Protein AF-A0A9Q4HQW5-F1 (afdb_monomer_lite)

Organism: NCBI:txid260554

pLDDT: mean 88.6, std 15.35, range [37.31, 98.5]

Secondary structure (DSSP, 8-state):
-PPPHHHHHHHHHHHTTPPPPSSSEEEEE-TTSSS-EEEEEETTEEEEEEETTTTEEEEE--SSHHHHHHHHHHHHHHHHTHHHHHHHHHTS----S------

Structure (mmCIF, N/CA/C/O backbone):
data_AF-A0A9Q4HQW5-F1
#
_entry.id   AF-A0A9Q4HQW5-F1
#
loop_
_atom_site.group_PDB
_atom_site.id
_atom_site.type_symbol
_atom_site.label_atom_id
_atom_site.label_alt_id
_atom_site.label_comp_id
_atom_site.label_asym_id
_atom_site.label_entity_id
_atom_site.label_seq_id
_atom_site.pdbx_PDB_ins_code
_atom_site.Cartn_x
_atom_site.Cartn_y
_atom_site.Cartn_z
_atom_site.occupancy
_atom_site.B_iso_or_equiv
_atom_site.auth_seq_id
_atom_site.auth_comp_id
_atom_site.auth_asym_id
_atom_site.auth_atom_id
_atom_site.pdbx_PDB_model_num
ATOM 1 N N . MET A 1 1 ? 12.775 -7.415 7.747 1.00 61.97 1 MET A N 1
ATOM 2 C CA . MET A 1 1 ? 13.579 -6.610 6.801 1.00 61.97 1 MET A CA 1
ATOM 3 C C . MET A 1 1 ? 13.457 -5.148 7.225 1.00 61.97 1 MET A C 1
ATOM 5 O O . MET A 1 1 ? 12.819 -4.873 8.224 1.00 61.97 1 MET A O 1
ATOM 9 N N . ALA A 1 2 ? 14.176 -4.209 6.610 1.00 84.75 2 ALA A N 1
ATOM 10 C CA . ALA A 1 2 ? 13.948 -2.791 6.898 1.00 84.75 2 ALA A CA 1
ATOM 11 C C . ALA A 1 2 ? 12.982 -2.247 5.845 1.00 84.75 2 ALA A C 1
ATOM 13 O O . ALA A 1 2 ? 13.259 -2.390 4.649 1.00 84.75 2 ALA A O 1
ATOM 14 N N . ILE A 1 3 ? 11.889 -1.609 6.270 1.00 92.06 3 ILE A N 1
ATOM 15 C CA . ILE A 1 3 ? 10.909 -1.039 5.343 1.00 92.06 3 ILE A CA 1
ATOM 16 C C . ILE A 1 3 ? 11.585 0.010 4.453 1.00 92.06 3 ILE A C 1
ATOM 18 O O . ILE A 1 3 ? 12.210 0.971 4.912 1.00 92.06 3 ILE A O 1
ATOM 22 N N . MET A 1 4 ? 11.434 -0.149 3.139 1.00 95.19 4 MET A N 1
ATOM 23 C CA . MET A 1 4 ? 11.930 0.817 2.168 1.00 95.19 4 MET A CA 1
ATOM 24 C C . MET A 1 4 ? 11.260 2.186 2.360 1.00 95.19 4 MET A C 1
ATOM 26 O O . MET A 1 4 ? 10.049 2.326 2.211 1.00 95.19 4 MET A O 1
ATOM 30 N N . LYS A 1 5 ? 12.064 3.238 2.565 1.00 95.06 5 LYS A N 1
ATOM 31 C CA . LYS A 1 5 ? 11.593 4.616 2.821 1.00 95.06 5 LYS A CA 1
ATOM 32 C C . LYS A 1 5 ? 10.537 5.129 1.834 1.00 95.06 5 LYS A C 1
ATOM 34 O O . LYS A 1 5 ? 9.631 5.856 2.219 1.00 95.06 5 LYS A O 1
ATOM 39 N N . GLN A 1 6 ? 10.655 4.787 0.547 1.00 95.69 6 GLN A N 1
ATOM 40 C CA . GLN A 1 6 ? 9.678 5.221 -0.461 1.00 95.69 6 GLN A CA 1
ATOM 41 C C . GLN A 1 6 ? 8.313 4.539 -0.294 1.00 95.69 6 GLN A C 1
ATOM 43 O O . GLN A 1 6 ? 7.307 5.148 -0.643 1.00 95.69 6 GLN A O 1
ATOM 48 N N . ILE A 1 7 ? 8.286 3.302 0.209 1.00 97.31 7 ILE A N 1
ATOM 49 C CA . ILE A 1 7 ? 7.057 2.563 0.510 1.00 97.31 7 ILE A CA 1
ATOM 50 C C . ILE A 1 7 ? 6.413 3.134 1.764 1.00 97.31 7 ILE A C 1
ATOM 52 O O . ILE A 1 7 ? 5.253 3.532 1.698 1.00 97.31 7 ILE A O 1
ATOM 56 N N . ASP A 1 8 ? 7.188 3.271 2.843 1.00 96.81 8 ASP A N 1
ATOM 57 C CA . ASP A 1 8 ? 6.724 3.886 4.089 1.00 96.81 8 ASP A CA 1
ATOM 58 C C . ASP A 1 8 ? 6.106 5.269 3.836 1.00 96.81 8 ASP A C 1
ATOM 60 O O . ASP A 1 8 ? 4.954 5.518 4.178 1.00 96.81 8 ASP A O 1
ATOM 64 N N . GLU A 1 9 ? 6.810 6.153 3.123 1.00 96.31 9 GLU A N 1
ATOM 65 C CA . GLU A 1 9 ? 6.297 7.486 2.797 1.00 96.31 9 GLU A CA 1
ATOM 66 C C . GLU A 1 9 ? 5.013 7.429 1.953 1.00 96.31 9 GLU A C 1
ATOM 68 O O . GLU A 1 9 ? 4.109 8.246 2.137 1.00 96.31 9 GLU A O 1
ATOM 73 N N . SER A 1 10 ? 4.913 6.479 1.018 1.00 96.62 10 SER A N 1
ATOM 74 C CA . SER A 1 10 ? 3.736 6.330 0.159 1.00 96.62 10 SER A CA 1
ATOM 75 C C . SER A 1 10 ? 2.518 5.862 0.960 1.00 96.62 10 SER A C 1
ATOM 77 O O . SER A 1 10 ? 1.455 6.484 0.895 1.00 96.62 10 SER A O 1
ATOM 79 N N . LEU A 1 11 ? 2.667 4.810 1.767 1.00 97.19 11 LEU A N 1
ATOM 80 C CA . LEU A 1 11 ? 1.588 4.236 2.576 1.00 97.19 11 LEU A CA 1
ATOM 81 C C . LEU A 1 11 ? 1.188 5.156 3.733 1.00 97.19 11 LEU A C 1
ATOM 83 O O . LEU A 1 11 ? 0.001 5.426 3.911 1.00 97.19 11 LEU A O 1
ATOM 87 N N . THR A 1 12 ? 2.158 5.758 4.424 1.00 96.69 12 THR A N 1
ATOM 88 C CA . THR A 1 12 ? 1.912 6.750 5.480 1.00 96.69 12 THR A CA 1
ATOM 89 C C . THR A 1 12 ? 1.095 7.934 4.958 1.00 96.69 12 THR A C 1
ATOM 91 O O . THR A 1 12 ? 0.155 8.392 5.609 1.00 96.69 12 THR A O 1
ATOM 94 N N . ARG A 1 13 ? 1.382 8.432 3.748 1.00 95.88 13 ARG A N 1
ATOM 95 C CA . ARG A 1 13 ? 0.579 9.509 3.146 1.00 95.88 13 ARG A CA 1
ATOM 96 C C . ARG A 1 13 ? -0.846 9.076 2.832 1.00 95.88 13 ARG A C 1
ATOM 98 O O . ARG A 1 13 ? -1.752 9.885 3.032 1.00 95.88 13 ARG A O 1
ATOM 105 N N . LEU A 1 14 ? -1.041 7.842 2.366 1.00 95.25 14 LEU A N 1
ATOM 106 C CA . LEU A 1 14 ? -2.370 7.301 2.091 1.00 95.25 14 LEU A CA 1
ATOM 107 C C . LEU A 1 14 ? -3.228 7.287 3.354 1.00 95.25 14 LEU A C 1
ATOM 109 O O . LEU A 1 14 ? -4.320 7.856 3.351 1.00 95.25 14 LEU A O 1
ATOM 113 N N . VAL A 1 15 ? -2.719 6.698 4.440 1.00 94.81 15 VAL A N 1
ATOM 114 C CA . VAL A 1 15 ? -3.471 6.601 5.701 1.00 94.81 15 VAL A CA 1
ATOM 115 C C . VAL A 1 15 ? -3.692 7.972 6.347 1.00 94.81 15 VAL A C 1
ATOM 117 O O . VAL A 1 15 ? -4.721 8.210 6.972 1.00 94.81 15 VAL A O 1
ATOM 120 N N . GLN A 1 16 ? -2.793 8.931 6.101 1.00 94.38 16 GLN A N 1
ATOM 121 C CA . GLN A 1 16 ? -2.964 10.340 6.477 1.00 94.38 16 GLN A CA 1
ATOM 122 C C . GLN A 1 16 ? -3.875 11.136 5.523 1.00 94.38 16 GLN A C 1
ATOM 124 O O . GLN A 1 16 ? -3.997 12.352 5.679 1.00 94.38 16 GLN A O 1
ATOM 129 N N . LYS A 1 17 ? -4.487 10.497 4.515 1.00 91.62 17 LYS A N 1
ATOM 130 C CA . LYS A 1 17 ? -5.358 11.129 3.504 1.00 91.62 17 LYS A CA 1
ATOM 131 C C . LYS A 1 17 ? -4.676 12.285 2.751 1.00 91.62 17 LYS A C 1
ATOM 133 O O . LYS A 1 17 ? -5.319 13.239 2.314 1.00 91.62 17 LYS A O 1
ATOM 138 N N . LYS A 1 18 ? -3.353 12.209 2.576 1.00 92.44 18 LYS A N 1
ATOM 139 C CA . LYS A 1 18 ? -2.547 13.187 1.830 1.00 92.44 18 LYS A CA 1
ATOM 140 C C . LYS A 1 18 ? -2.435 12.780 0.362 1.00 92.44 18 LYS A C 1
ATOM 142 O O . LYS A 1 18 ? -2.382 11.601 0.029 1.00 92.44 18 LYS A O 1
ATOM 147 N N . LYS A 1 19 ? -2.317 13.768 -0.536 1.00 88.00 19 LYS A N 1
ATOM 148 C CA . LYS A 1 19 ? -2.118 13.513 -1.976 1.00 88.00 19 LYS A CA 1
ATOM 149 C C . LYS A 1 19 ? -0.871 12.639 -2.219 1.00 88.00 19 LYS A C 1
ATOM 151 O O . LYS A 1 19 ? 0.163 12.920 -1.598 1.00 88.00 19 LYS A O 1
ATOM 156 N N . PRO A 1 20 ? -0.910 11.652 -3.132 1.00 86.75 20 PRO A N 1
ATOM 157 C CA . PRO A 1 20 ? 0.274 10.889 -3.516 1.00 86.75 20 PRO A CA 1
ATOM 158 C C . PRO A 1 20 ? 1.385 11.795 -4.052 1.00 86.75 20 PRO A C 1
ATOM 160 O O . PRO A 1 20 ? 1.125 12.841 -4.653 1.00 86.75 20 PRO A O 1
ATOM 163 N N . LEU A 1 21 ? 2.638 11.398 -3.847 1.00 84.25 21 LEU A N 1
ATOM 164 C CA . LEU A 1 21 ? 3.774 12.103 -4.436 1.00 84.25 21 LEU A CA 1
ATOM 165 C C . LEU A 1 21 ? 3.954 11.688 -5.898 1.00 84.25 21 LEU A C 1
ATOM 167 O O . LEU A 1 21 ? 3.690 10.544 -6.268 1.00 84.25 21 LEU A O 1
ATOM 171 N N . LYS A 1 22 ? 4.485 12.595 -6.726 1.00 80.69 22 LYS A N 1
ATOM 172 C CA . LYS A 1 22 ? 4.973 12.268 -8.077 1.00 80.69 22 LYS A CA 1
ATOM 173 C C . LYS A 1 22 ? 6.315 11.518 -7.991 1.00 80.69 22 LYS A C 1
ATOM 175 O O . LYS A 1 22 ? 7.342 12.008 -8.444 1.00 80.69 22 LYS A O 1
ATOM 180 N N . LYS A 1 23 ? 6.313 10.356 -7.333 1.00 86.12 23 LYS A N 1
ATOM 181 C CA . LYS A 1 23 ? 7.450 9.436 -7.176 1.00 86.12 23 LYS A CA 1
ATOM 182 C C . LYS A 1 23 ? 7.147 8.116 -7.894 1.00 86.12 23 LYS A C 1
ATOM 184 O O . LYS A 1 23 ? 6.037 7.909 -8.378 1.00 86.12 23 LYS A O 1
ATOM 189 N N . LYS A 1 24 ? 8.145 7.227 -7.961 1.00 92.44 24 LYS A N 1
ATOM 190 C CA . LYS A 1 24 ? 8.015 5.897 -8.581 1.00 92.44 24 LYS A CA 1
ATOM 191 C C . LYS A 1 24 ? 6.962 5.042 -7.876 1.00 92.44 24 LYS A C 1
ATOM 193 O O . LYS A 1 24 ? 6.184 4.382 -8.543 1.00 92.44 24 LYS A O 1
ATOM 198 N N . TRP A 1 25 ? 6.926 5.085 -6.547 1.00 96.25 25 TRP A N 1
ATOM 199 C CA . TRP A 1 25 ? 5.970 4.332 -5.740 1.00 96.25 25 TRP A CA 1
ATOM 200 C C . TRP A 1 25 ? 4.767 5.191 -5.387 1.00 96.25 25 TRP A C 1
ATOM 202 O O . TRP A 1 25 ? 4.924 6.282 -4.833 1.00 96.25 25 TRP A O 1
ATOM 212 N N . ARG A 1 26 ? 3.568 4.704 -5.700 1.00 95.69 26 ARG A N 1
ATOM 213 C CA . ARG A 1 26 ? 2.316 5.428 -5.462 1.00 95.69 26 ARG A CA 1
ATOM 214 C C . ARG A 1 26 ? 1.266 4.484 -4.918 1.00 95.69 26 ARG A C 1
ATOM 216 O O . ARG A 1 26 ? 1.028 3.438 -5.509 1.00 95.69 26 ARG A O 1
ATOM 223 N N . SER A 1 27 ? 0.625 4.890 -3.836 1.00 95.94 27 SER A N 1
ATOM 224 C CA . SER A 1 27 ? -0.515 4.194 -3.265 1.00 95.94 27 SER A CA 1
ATOM 225 C C . SER A 1 27 ? -1.794 5.009 -3.454 1.00 95.94 27 SER A C 1
ATOM 227 O O . SER A 1 27 ? -1.786 6.245 -3.427 1.00 95.94 27 SER A O 1
ATOM 229 N N . CYS A 1 28 ? -2.905 4.320 -3.674 1.00 94.69 28 CYS A N 1
ATOM 230 C CA . CYS A 1 28 ? -4.239 4.908 -3.682 1.00 94.69 28 CYS A CA 1
ATOM 231 C C . CYS A 1 28 ? -5.276 3.872 -3.240 1.00 94.69 28 CYS A C 1
ATOM 233 O O . CYS A 1 28 ? -4.960 2.697 -3.070 1.00 94.69 28 CYS A O 1
ATOM 235 N N . LEU A 1 29 ? -6.513 4.321 -3.032 1.00 94.19 29 LEU A N 1
ATOM 236 C CA . LEU A 1 29 ? -7.632 3.421 -2.777 1.00 94.19 29 LEU A CA 1
ATOM 237 C C . LEU A 1 29 ? -8.306 3.027 -4.086 1.00 94.19 29 LEU A C 1
ATOM 239 O O . LEU A 1 29 ? -8.513 3.871 -4.961 1.00 94.19 29 LEU A O 1
ATOM 243 N N . ASN A 1 30 ? -8.703 1.763 -4.183 1.00 91.81 30 ASN A N 1
ATOM 244 C CA . ASN A 1 30 ? -9.587 1.289 -5.232 1.00 91.81 30 ASN A CA 1
ATOM 245 C C . ASN A 1 30 ? -11.029 1.721 -4.920 1.00 91.81 30 ASN A C 1
ATOM 247 O O . ASN A 1 30 ? -11.706 1.107 -4.099 1.00 91.81 30 ASN A O 1
ATOM 251 N N . GLY A 1 31 ? -11.505 2.773 -5.591 1.00 84.12 31 GLY A N 1
ATOM 252 C CA . GLY A 1 31 ? -12.886 3.251 -5.458 1.00 84.12 31 GLY A CA 1
ATOM 253 C C . GLY A 1 31 ? -13.941 2.325 -6.078 1.00 84.12 31 GLY A C 1
ATOM 254 O O . GLY A 1 31 ? -15.129 2.563 -5.895 1.00 84.12 31 GLY A O 1
ATOM 255 N N . GLY A 1 32 ? -13.527 1.284 -6.808 1.00 84.06 32 GLY A N 1
ATOM 256 C CA . GLY A 1 32 ? -14.425 0.302 -7.418 1.00 84.06 32 GLY A CA 1
ATOM 257 C C . GLY A 1 32 ? -14.830 -0.848 -6.492 1.00 84.06 32 GLY A C 1
ATOM 258 O O . GLY A 1 32 ? -15.588 -1.716 -6.918 1.00 84.06 32 GLY A O 1
ATOM 259 N N . ARG A 1 33 ? -14.327 -0.894 -5.250 1.00 80.94 33 ARG A N 1
ATOM 260 C CA . ARG A 1 33 ? -14.636 -1.959 -4.283 1.00 80.94 33 ARG A CA 1
ATOM 261 C C . ARG A 1 33 ? -15.441 -1.439 -3.089 1.00 80.94 33 ARG A C 1
ATOM 263 O O . ARG A 1 33 ? -15.260 -0.295 -2.676 1.00 80.94 33 ARG A O 1
ATOM 270 N N . PRO A 1 34 ? -16.312 -2.284 -2.501 1.00 81.75 34 PRO A N 1
ATOM 271 C CA . PRO A 1 34 ? -17.082 -1.920 -1.315 1.00 81.75 34 PRO A CA 1
ATOM 272 C C . PRO A 1 34 ? -16.216 -1.820 -0.051 1.00 81.75 34 PRO A C 1
ATOM 27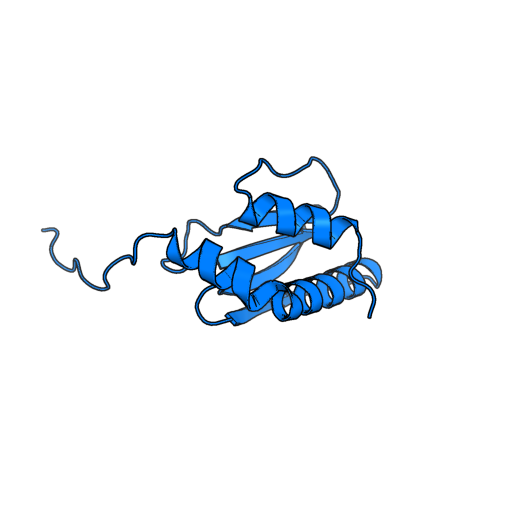4 O O . PRO A 1 34 ? -16.573 -1.112 0.888 1.00 81.75 34 PRO A O 1
ATOM 277 N N . THR A 1 35 ? -15.091 -2.537 -0.012 1.00 86.06 35 THR A N 1
ATOM 278 C CA . THR A 1 35 ? -14.112 -2.498 1.077 1.00 86.06 35 THR A CA 1
ATOM 279 C C . THR A 1 35 ? -12.964 -1.546 0.735 1.00 86.06 35 THR A C 1
ATOM 281 O O . THR A 1 35 ? -12.585 -1.432 -0.438 1.00 86.06 35 THR A O 1
ATOM 284 N N . PRO A 1 36 ? -12.382 -0.858 1.739 1.00 91.62 36 PRO A N 1
ATOM 285 C CA . PRO A 1 36 ? -11.224 -0.002 1.526 1.00 91.62 36 PRO A CA 1
ATOM 286 C C . PRO A 1 36 ? -10.044 -0.857 1.057 1.00 91.62 36 PRO A C 1
ATOM 288 O O . PRO A 1 36 ? -9.384 -1.530 1.842 1.00 91.62 36 PRO A O 1
ATOM 291 N N . THR A 1 37 ? -9.792 -0.835 -0.245 1.00 95.31 37 THR A N 1
ATOM 292 C CA . THR A 1 37 ? -8.757 -1.653 -0.875 1.00 95.31 37 THR A CA 1
ATOM 293 C C . THR A 1 37 ? -7.596 -0.764 -1.295 1.00 95.31 37 THR A C 1
ATOM 295 O O . THR A 1 37 ? -7.791 0.222 -2.005 1.00 95.31 37 THR A O 1
ATOM 298 N N . LEU A 1 38 ? -6.388 -1.104 -0.857 1.00 97.12 38 LEU A N 1
ATOM 299 C CA . 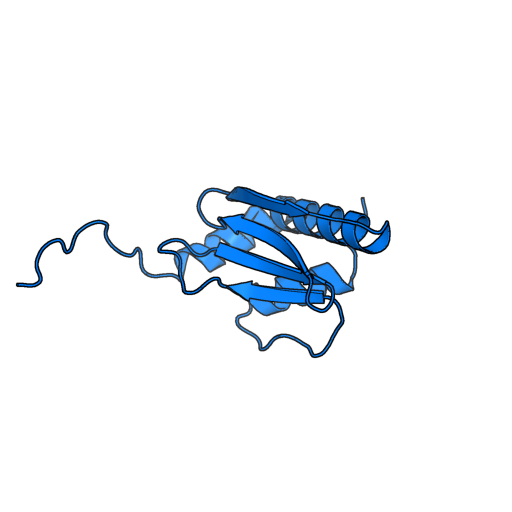LEU A 1 38 ? -5.142 -0.457 -1.252 1.00 97.12 38 LEU A CA 1
ATOM 300 C C . LEU A 1 38 ? -4.705 -0.955 -2.632 1.00 97.12 38 LEU A C 1
ATOM 302 O O . LEU A 1 38 ? -4.635 -2.158 -2.864 1.00 97.12 38 LEU A O 1
ATOM 306 N N . LEU A 1 39 ? -4.321 -0.024 -3.500 1.00 97.44 39 LEU A N 1
ATOM 307 C CA . LEU A 1 39 ? -3.541 -0.278 -4.707 1.00 97.44 39 LEU A CA 1
ATOM 308 C C . LEU A 1 39 ? -2.159 0.343 -4.536 1.00 97.44 39 LEU A C 1
ATOM 310 O O . LEU A 1 39 ? -2.053 1.534 -4.238 1.00 97.44 39 LEU A O 1
ATOM 314 N N . LEU A 1 40 ? -1.106 -0.437 -4.761 1.00 97.94 40 LEU A N 1
ATOM 315 C CA . LEU A 1 40 ? 0.274 0.032 -4.782 1.00 97.94 40 LEU A CA 1
ATOM 316 C C . LEU A 1 40 ? 0.864 -0.149 -6.176 1.00 97.94 40 LEU A C 1
ATOM 318 O O . LEU A 1 40 ? 0.923 -1.259 -6.706 1.00 97.94 40 LEU A O 1
ATOM 322 N N . PHE A 1 41 ? 1.367 0.944 -6.734 1.00 96.88 41 PHE A N 1
ATOM 323 C CA . PHE A 1 41 ? 1.997 0.982 -8.042 1.00 96.88 41 PHE A CA 1
ATOM 324 C C . PHE A 1 41 ? 3.488 1.268 -7.935 1.00 96.88 41 PHE A C 1
ATOM 326 O O . PHE A 1 41 ? 3.903 2.149 -7.175 1.00 96.88 41 PHE A O 1
ATOM 333 N N . HIS A 1 42 ? 4.267 0.605 -8.787 1.00 96.88 42 HIS A N 1
ATOM 334 C CA . HIS A 1 42 ? 5.616 1.020 -9.146 1.00 96.88 42 HIS A CA 1
ATOM 335 C C . HIS A 1 42 ? 5.607 1.514 -10.592 1.00 96.88 42 HIS A C 1
ATOM 337 O O . HIS A 1 42 ? 5.287 0.776 -11.523 1.00 96.88 42 HIS A O 1
ATOM 343 N N . TYR A 1 43 ? 5.905 2.797 -10.783 1.00 92.69 43 TYR A N 1
ATOM 344 C CA . TYR A 1 43 ? 5.580 3.531 -12.002 1.00 92.69 43 TYR A CA 1
ATOM 345 C C . TYR A 1 43 ? 4.099 3.345 -12.353 1.00 92.69 43 TYR A C 1
ATOM 347 O O . TYR A 1 43 ? 3.239 3.862 -11.637 1.00 92.69 43 TYR A O 1
ATOM 355 N N . ASN A 1 44 ? 3.804 2.607 -13.423 1.00 92.44 44 ASN A N 1
ATOM 356 C CA . ASN A 1 44 ? 2.450 2.319 -13.892 1.00 92.44 44 ASN A CA 1
ATOM 357 C C . ASN A 1 44 ? 2.052 0.847 -13.686 1.00 92.44 44 ASN A C 1
ATOM 359 O O . ASN A 1 44 ? 0.946 0.469 -14.056 1.00 92.44 44 ASN A O 1
ATOM 363 N N . HIS A 1 45 ? 2.923 0.023 -13.098 1.00 95.56 45 HIS A N 1
ATOM 364 C CA . HIS A 1 45 ? 2.637 -1.384 -12.834 1.00 95.56 45 HIS A CA 1
ATOM 365 C C . HIS A 1 45 ? 1.971 -1.533 -11.473 1.00 95.56 45 HIS A C 1
ATOM 367 O O . HIS A 1 45 ? 2.492 -1.027 -10.476 1.00 95.56 45 HIS A O 1
ATOM 373 N N . LEU A 1 46 ? 0.829 -2.218 -11.433 1.00 97.31 46 LEU A N 1
ATOM 374 C CA . LEU A 1 46 ? 0.206 -2.626 -10.180 1.00 97.31 46 LEU A CA 1
ATOM 375 C C . LEU A 1 46 ? 1.063 -3.729 -9.556 1.00 97.31 46 LEU A C 1
ATOM 377 O O . LEU A 1 46 ? 1.268 -4.775 -10.167 1.00 97.31 46 LEU A O 1
ATOM 381 N N . ILE A 1 47 ? 1.567 -3.471 -8.354 1.00 98.25 47 ILE A N 1
ATOM 382 C CA . ILE A 1 47 ? 2.437 -4.388 -7.612 1.00 98.25 47 ILE A CA 1
ATOM 383 C C . ILE A 1 47 ? 1.647 -5.144 -6.551 1.00 98.25 47 ILE A C 1
ATOM 385 O O . ILE A 1 47 ? 1.871 -6.335 -6.358 1.00 98.25 47 ILE A O 1
ATOM 389 N N . LEU A 1 48 ? 0.719 -4.462 -5.878 1.00 98.50 48 LEU A N 1
ATOM 390 C CA . LEU A 1 48 ? -0.084 -5.029 -4.799 1.00 98.50 48 LEU A CA 1
ATOM 391 C C . LEU A 1 48 ? -1.498 -4.444 -4.833 1.00 98.50 48 LEU A C 1
ATOM 393 O O . LEU A 1 48 ? -1.663 -3.224 -4.863 1.00 98.50 48 LEU A O 1
ATOM 397 N N . GLU A 1 49 ? -2.499 -5.317 -4.789 1.00 97.88 49 GLU A N 1
ATOM 398 C CA . GLU A 1 49 ? -3.861 -4.993 -4.366 1.00 97.88 49 GLU A CA 1
ATOM 399 C C . GLU A 1 49 ? -4.123 -5.708 -3.037 1.00 97.88 49 GLU A C 1
ATOM 401 O O . GLU A 1 49 ? -3.949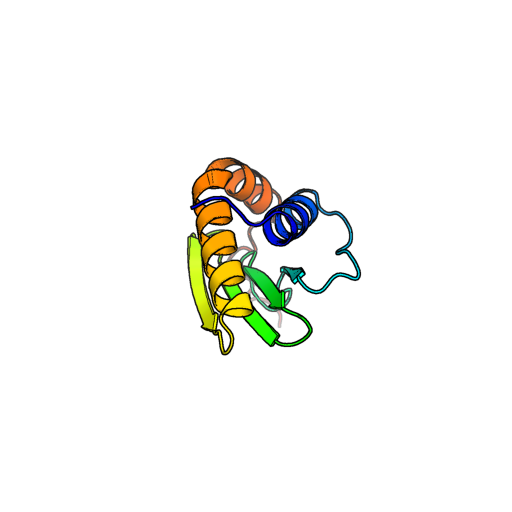 -6.925 -2.939 1.00 97.88 49 GLU A O 1
ATOM 406 N N . PHE A 1 50 ? -4.525 -4.959 -2.014 1.00 97.81 50 PHE A N 1
ATOM 407 C CA . PHE A 1 50 ? -4.680 -5.469 -0.652 1.00 97.81 50 PHE A CA 1
ATOM 408 C C . PHE A 1 50 ? -5.985 -4.975 -0.032 1.00 97.81 50 PHE A C 1
ATOM 410 O O . PHE A 1 50 ? -6.236 -3.768 0.004 1.00 97.81 50 PHE A O 1
ATOM 417 N N . ASP A 1 51 ? -6.810 -5.889 0.474 1.00 95.19 51 ASP A N 1
ATOM 418 C CA . ASP A 1 51 ? -7.999 -5.521 1.239 1.00 95.19 51 ASP A CA 1
ATOM 419 C C . ASP A 1 51 ? -7.569 -5.074 2.641 1.00 95.19 51 ASP A C 1
ATOM 421 O O . ASP A 1 51 ? -7.102 -5.882 3.441 1.00 95.19 51 ASP A O 1
ATOM 425 N N . LEU A 1 52 ? -7.706 -3.780 2.952 1.00 94.81 52 LEU A N 1
ATOM 426 C CA . LEU A 1 52 ? -7.253 -3.238 4.237 1.00 94.81 52 LEU A CA 1
ATOM 427 C C . LEU A 1 52 ? -8.150 -3.664 5.402 1.00 94.81 52 LEU A C 1
ATOM 429 O O . LEU A 1 52 ? -7.716 -3.599 6.551 1.00 94.81 52 LEU A O 1
ATOM 433 N N . LYS A 1 53 ? -9.398 -4.057 5.125 1.00 92.12 53 LYS A N 1
ATOM 434 C CA . LYS A 1 53 ? -10.356 -4.476 6.146 1.00 92.12 53 LYS A CA 1
ATOM 435 C C . LYS A 1 53 ? -10.123 -5.932 6.527 1.00 92.12 53 LYS A C 1
ATOM 437 O O . LYS A 1 53 ? -9.942 -6.227 7.704 1.00 92.12 53 LYS A O 1
ATOM 442 N N . ASP A 1 54 ? -10.109 -6.810 5.530 1.00 92.75 54 ASP A N 1
ATOM 443 C CA . ASP A 1 54 ? -9.969 -8.254 5.741 1.00 92.75 54 ASP A CA 1
ATOM 444 C C . ASP A 1 54 ? -8.496 -8.684 5.842 1.00 92.75 54 ASP A C 1
ATOM 446 O O . ASP A 1 54 ? -8.198 -9.810 6.232 1.00 92.75 54 ASP A O 1
ATOM 450 N N . LYS A 1 55 ? -7.569 -7.763 5.549 1.00 94.00 55 LYS A N 1
ATOM 451 C CA . LYS A 1 55 ? -6.111 -7.935 5.628 1.00 94.00 55 LYS A CA 1
ATOM 452 C C . LYS A 1 55 ? -5.594 -9.064 4.744 1.00 94.00 55 LYS A C 1
ATOM 454 O O . LYS A 1 55 ? -4.707 -9.822 5.129 1.00 94.00 55 LYS A O 1
ATOM 459 N N . ILE A 1 56 ? -6.150 -9.155 3.540 1.00 95.56 56 ILE A N 1
ATOM 460 C CA . ILE A 1 56 ? -5.792 -10.171 2.552 1.00 95.56 56 ILE A CA 1
ATOM 461 C C . ILE A 1 56 ? -5.179 -9.541 1.306 1.00 95.56 56 ILE A C 1
ATOM 463 O O . ILE A 1 56 ? -5.605 -8.488 0.827 1.00 95.56 56 ILE A O 1
ATOM 467 N N . ILE A 1 57 ? -4.190 -10.232 0.746 1.00 97.19 57 ILE A N 1
ATOM 468 C CA . ILE A 1 57 ? -3.632 -9.911 -0.566 1.00 97.19 57 ILE A CA 1
ATOM 469 C C . ILE A 1 57 ? -4.634 -10.385 -1.623 1.00 97.19 57 ILE A C 1
ATOM 471 O O . ILE A 1 57 ? -4.922 -11.576 -1.719 1.00 97.19 57 ILE A O 1
ATOM 475 N N . LEU A 1 58 ? -5.157 -9.454 -2.419 1.00 96.88 58 LEU A N 1
ATOM 476 C CA . LEU A 1 58 ? -6.062 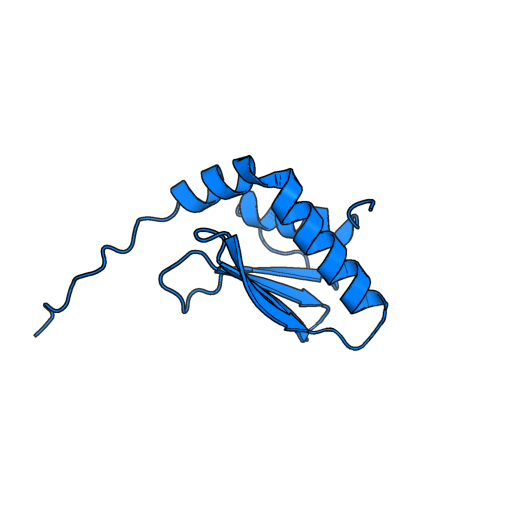-9.750 -3.534 1.00 96.88 58 LEU A CA 1
ATOM 477 C C . LEU A 1 58 ? -5.289 -9.982 -4.833 1.00 96.88 58 LEU A C 1
ATOM 479 O O . LEU A 1 58 ? -5.687 -10.790 -5.668 1.00 96.88 58 LEU A O 1
ATOM 483 N N . TYR A 1 59 ? -4.174 -9.273 -4.996 1.00 97.81 59 TYR A N 1
ATOM 484 C CA . TYR A 1 59 ? -3.278 -9.408 -6.133 1.00 97.81 59 TYR A CA 1
ATOM 485 C C . TYR A 1 59 ? -1.862 -9.016 -5.730 1.00 97.81 59 TYR A C 1
ATOM 487 O O . TYR A 1 59 ? -1.668 -8.035 -5.016 1.00 97.81 59 TYR A O 1
ATOM 495 N N . GLN A 1 60 ? -0.869 -9.735 -6.243 1.00 97.81 60 GLN A N 1
ATOM 496 C CA . GLN A 1 60 ? 0.530 -9.342 -6.143 1.00 97.81 60 GLN A CA 1
ATOM 497 C C . GLN A 1 60 ? 1.275 -9.699 -7.425 1.00 97.81 60 GLN A C 1
ATOM 499 O O . GLN A 1 60 ? 1.035 -10.750 -8.021 1.00 97.81 60 GLN A O 1
ATOM 504 N N . TRP A 1 61 ? 2.204 -8.844 -7.837 1.00 97.69 61 TRP A N 1
ATOM 505 C CA . TRP A 1 61 ? 3.032 -9.073 -9.015 1.00 97.69 61 TRP A CA 1
ATOM 506 C C . TRP A 1 61 ? 4.360 -8.333 -8.912 1.00 97.69 61 TRP A C 1
ATOM 508 O O . TRP A 1 61 ? 4.454 -7.274 -8.295 1.00 97.69 61 TRP A O 1
ATOM 518 N N . TRP A 1 62 ? 5.393 -8.895 -9.529 1.00 96.94 62 TRP A N 1
ATOM 519 C CA . TRP A 1 62 ? 6.705 -8.277 -9.662 1.00 96.94 62 TRP A CA 1
ATOM 520 C C . TRP A 1 62 ? 7.433 -8.874 -10.869 1.00 96.94 62 TRP A C 1
ATOM 522 O O . TRP A 1 62 ? 7.259 -10.051 -11.180 1.00 96.94 62 TRP A O 1
ATOM 532 N N . GLU A 1 63 ? 8.280 -8.080 -11.525 1.00 94.19 63 GLU A N 1
ATOM 533 C CA . GLU A 1 63 ? 9.146 -8.560 -12.612 1.00 94.19 63 GLU A CA 1
ATOM 534 C C . GLU A 1 63 ? 10.621 -8.336 -12.282 1.00 94.19 63 GLU A C 1
ATOM 536 O O . GLU A 1 63 ? 11.472 -9.186 -12.543 1.00 94.19 63 GLU A O 1
ATOM 541 N N . LYS A 1 64 ? 10.948 -7.178 -11.702 1.00 95.19 64 LYS A N 1
ATOM 542 C CA . LYS A 1 64 ? 12.317 -6.807 -11.344 1.00 95.19 64 LYS A CA 1
ATOM 543 C C . LYS A 1 64 ? 12.536 -6.927 -9.841 1.00 95.19 64 LYS A C 1
ATOM 545 O O . LYS A 1 64 ? 11.622 -6.792 -9.031 1.00 95.19 64 LYS A O 1
ATOM 550 N N . ALA A 1 65 ? 13.802 -7.057 -9.445 1.00 95.31 65 ALA A N 1
ATOM 551 C CA . ALA A 1 65 ? 14.190 -7.082 -8.033 1.00 95.31 65 ALA A CA 1
ATOM 552 C C . ALA A 1 65 ? 13.723 -5.833 -7.258 1.00 95.31 65 ALA A C 1
ATOM 554 O O . ALA A 1 65 ? 13.445 -5.911 -6.065 1.00 95.31 65 ALA A O 1
ATOM 555 N N . ALA A 1 66 ? 13.622 -4.676 -7.921 1.00 94.19 66 ALA A N 1
ATOM 556 C CA . ALA A 1 66 ? 13.093 -3.462 -7.304 1.00 94.19 66 ALA A CA 1
ATOM 557 C C . ALA A 1 66 ? 11.600 -3.582 -6.956 1.00 94.19 66 ALA A C 1
ATOM 559 O O . ALA A 1 66 ? 11.216 -3.157 -5.869 1.00 94.19 66 ALA A O 1
ATOM 560 N N . ASP A 1 67 ? 10.798 -4.187 -7.838 1.00 95.75 67 ASP A N 1
ATOM 561 C CA . ASP A 1 67 ? 9.374 -4.443 -7.602 1.00 95.75 67 ASP A CA 1
ATOM 562 C C . ASP A 1 67 ? 9.207 -5.373 -6.406 1.00 95.75 67 ASP A C 1
ATOM 564 O O . ASP A 1 67 ? 8.473 -5.055 -5.476 1.00 95.75 67 ASP A O 1
ATOM 568 N N . LYS A 1 68 ? 9.967 -6.479 -6.395 1.00 96.62 68 LYS A N 1
ATOM 569 C CA . LYS A 1 68 ? 9.919 -7.471 -5.321 1.00 96.62 68 LYS A CA 1
ATOM 570 C C . LYS A 1 68 ? 10.287 -6.864 -3.968 1.00 96.62 68 LYS A C 1
ATOM 572 O O . LYS A 1 68 ? 9.534 -7.018 -3.017 1.00 96.62 68 LYS A O 1
ATOM 577 N N . ARG A 1 69 ? 11.373 -6.085 -3.895 1.00 96.75 69 ARG A N 1
ATOM 578 C CA . ARG A 1 69 ? 11.750 -5.379 -2.656 1.00 96.75 69 ARG A CA 1
ATOM 579 C C . ARG A 1 69 ? 10.665 -4.420 -2.173 1.00 96.75 69 ARG A C 1
ATOM 581 O O . ARG A 1 69 ? 10.433 -4.335 -0.973 1.00 96.75 69 ARG A O 1
ATOM 588 N N . GLY A 1 70 ? 10.025 -3.687 -3.084 1.00 97.00 70 GLY A N 1
ATOM 589 C CA . GLY A 1 70 ? 8.945 -2.773 -2.720 1.00 97.00 70 GLY A CA 1
ATOM 590 C C . GLY A 1 70 ? 7.671 -3.498 -2.286 1.00 97.00 70 GLY A C 1
ATOM 591 O O . GLY A 1 70 ? 7.049 -3.067 -1.323 1.00 97.00 70 GLY A O 1
ATOM 592 N N . LEU A 1 71 ? 7.326 -4.612 -2.939 1.00 97.88 71 LEU A N 1
ATOM 593 C CA . LEU A 1 71 ? 6.240 -5.506 -2.532 1.00 97.88 71 LEU A CA 1
ATOM 594 C C . LEU A 1 71 ? 6.482 -6.051 -1.120 1.00 97.88 71 LEU A C 1
ATOM 596 O O . LEU A 1 71 ? 5.617 -5.908 -0.263 1.00 97.88 71 LEU A O 1
ATOM 600 N N . ASP A 1 72 ? 7.669 -6.606 -0.870 1.00 98.06 72 ASP A N 1
ATOM 601 C CA . ASP A 1 72 ? 8.033 -7.170 0.434 1.00 98.06 72 ASP A CA 1
ATOM 602 C C . ASP A 1 72 ? 8.004 -6.087 1.524 1.00 98.06 72 ASP A C 1
ATOM 604 O O . ASP A 1 72 ? 7.403 -6.283 2.575 1.00 98.06 72 ASP A O 1
AT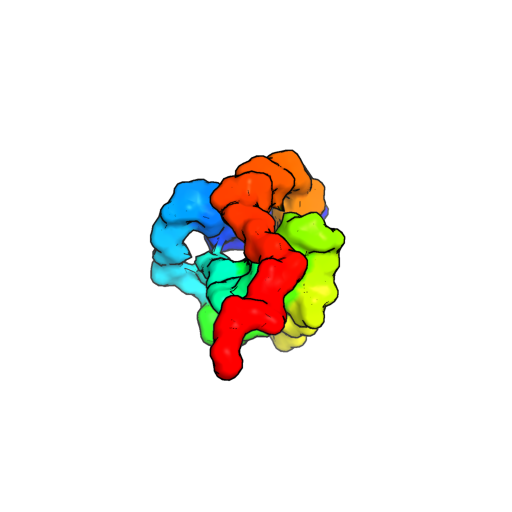OM 608 N N . SER A 1 73 ? 8.553 -4.898 1.241 1.00 97.88 73 SER A N 1
ATOM 609 C CA . SER A 1 73 ? 8.461 -3.742 2.147 1.00 97.88 73 SER A CA 1
ATOM 610 C C . SER A 1 73 ? 7.026 -3.269 2.392 1.00 97.88 73 SER A C 1
ATOM 612 O O . SER A 1 73 ? 6.745 -2.731 3.457 1.00 97.88 73 SER A O 1
ATOM 614 N N . ALA A 1 74 ? 6.126 -3.398 1.415 1.00 97.75 74 ALA A N 1
ATOM 615 C CA . ALA A 1 74 ? 4.737 -2.980 1.572 1.00 97.75 74 ALA A CA 1
ATOM 616 C C . ALA A 1 74 ? 3.960 -3.951 2.457 1.00 97.75 74 ALA A C 1
ATOM 618 O O . ALA A 1 74 ? 3.202 -3.501 3.309 1.00 97.75 74 ALA A O 1
ATOM 619 N N . ILE A 1 75 ? 4.178 -5.255 2.277 1.00 97.62 75 ILE A N 1
ATOM 620 C CA . ILE A 1 75 ? 3.598 -6.294 3.133 1.00 97.62 75 ILE A CA 1
ATOM 621 C C . ILE A 1 75 ? 4.087 -6.109 4.574 1.00 97.62 75 ILE A C 1
ATOM 623 O O . ILE A 1 75 ? 3.263 -5.998 5.475 1.00 97.62 75 ILE A O 1
ATOM 627 N N . GLU A 1 76 ? 5.396 -5.945 4.773 1.00 97.69 76 GLU A N 1
ATOM 628 C CA . GLU A 1 76 ? 5.985 -5.694 6.096 1.00 97.69 76 GLU A CA 1
ATOM 629 C C . GLU A 1 76 ? 5.410 -4.426 6.753 1.00 97.69 76 GLU A C 1
ATOM 631 O O . GLU A 1 76 ? 4.988 -4.457 7.906 1.00 97.69 76 GLU A O 1
ATOM 636 N N . TRP A 1 77 ? 5.276 -3.322 6.005 1.00 98.12 77 TRP A N 1
ATOM 637 C CA . TRP A 1 77 ? 4.635 -2.111 6.527 1.00 98.12 77 TRP A CA 1
ATOM 638 C C . TRP A 1 77 ? 3.178 -2.355 6.938 1.00 98.12 77 TRP A C 1
ATOM 640 O O . TRP A 1 77 ? 2.752 -1.848 7.975 1.00 98.12 77 TRP A O 1
ATOM 650 N N . LEU A 1 78 ? 2.409 -3.117 6.149 1.00 97.12 78 LEU A N 1
ATOM 651 C CA . LEU A 1 78 ? 1.012 -3.435 6.461 1.00 97.12 78 LEU A CA 1
ATOM 652 C C . LEU A 1 78 ? 0.887 -4.288 7.733 1.00 97.12 78 LEU A C 1
ATOM 654 O O . LEU A 1 78 ? -0.028 -4.073 8.527 1.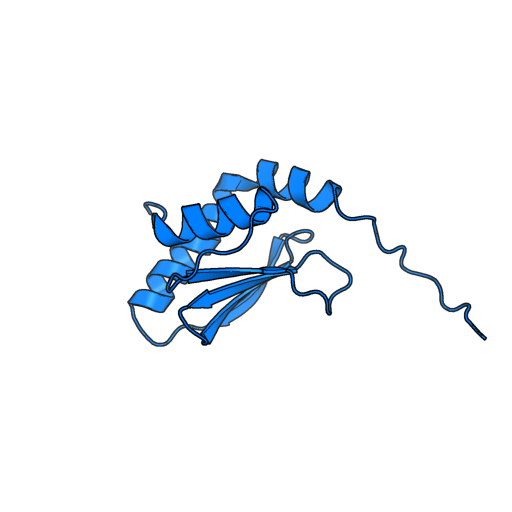00 97.12 78 LEU A O 1
ATOM 658 N N . GLU A 1 79 ? 1.816 -5.218 7.943 1.00 95.69 79 GLU A N 1
ATOM 659 C CA . GLU A 1 79 ? 1.875 -6.068 9.134 1.00 95.69 79 GLU A CA 1
ATOM 660 C C . GLU A 1 79 ? 2.258 -5.270 10.390 1.00 95.69 79 GLU A C 1
ATOM 662 O O . GLU A 1 79 ? 1.591 -5.384 11.424 1.00 95.69 79 GLU A O 1
ATOM 667 N N . GLU A 1 80 ? 3.274 -4.408 10.300 1.00 96.75 80 GLU A N 1
ATOM 668 C CA . GLU A 1 80 ? 3.742 -3.587 11.424 1.00 96.75 80 GLU A CA 1
ATOM 669 C C . GLU A 1 80 ? 2.749 -2.476 11.809 1.00 96.75 80 GLU A C 1
ATOM 671 O O . GLU A 1 80 ? 2.625 -2.125 12.981 1.00 96.75 80 GLU A O 1
ATOM 676 N N . ASN A 1 81 ? 1.990 -1.939 10.847 1.00 96.38 81 ASN A N 1
ATOM 677 C CA . ASN A 1 81 ? 1.093 -0.793 11.054 1.00 96.38 81 ASN A CA 1
ATOM 678 C C . ASN A 1 81 ? -0.384 -1.198 11.194 1.00 96.38 81 ASN A C 1
ATOM 680 O O . ASN A 1 81 ? -1.295 -0.432 10.864 1.00 96.38 81 ASN A O 1
ATOM 684 N N . ASN A 1 82 ? -0.634 -2.397 11.720 1.00 93.31 82 ASN A N 1
ATOM 685 C CA . ASN A 1 82 ? -1.968 -2.974 11.877 1.00 93.31 82 ASN A CA 1
ATOM 686 C C . ASN A 1 82 ? -2.973 -2.047 12.590 1.00 93.31 82 ASN A C 1
ATOM 688 O O . ASN A 1 82 ? -4.121 -1.927 12.156 1.00 93.31 82 ASN A O 1
ATOM 692 N N . GLU A 1 83 ? -2.558 -1.366 13.661 1.00 94.50 83 GLU A N 1
ATOM 693 C CA . GLU A 1 83 ? -3.420 -0.426 14.393 1.00 94.50 83 GLU A CA 1
ATOM 694 C C . GLU A 1 83 ? -3.770 0.816 13.565 1.00 94.50 83 GLU A C 1
ATOM 696 O O . GLU A 1 83 ? -4.922 1.253 13.539 1.00 94.50 83 GLU A O 1
ATOM 701 N N . VAL A 1 84 ? -2.795 1.361 12.832 1.00 94.94 84 VAL A N 1
ATOM 702 C CA . VAL A 1 84 ? -2.993 2.516 11.945 1.00 94.94 84 VAL A CA 1
ATOM 703 C C . VAL A 1 84 ? -3.990 2.168 10.843 1.00 94.94 84 VAL A C 1
ATOM 705 O O . VAL A 1 84 ? -4.879 2.962 10.539 1.00 94.94 84 VAL A O 1
ATOM 708 N N . ILE A 1 85 ? -3.886 0.963 10.281 1.00 94.50 85 ILE A N 1
ATOM 709 C CA . ILE A 1 85 ? -4.802 0.462 9.253 1.00 94.50 85 ILE A CA 1
ATOM 710 C C . ILE A 1 85 ? -6.205 0.263 9.826 1.00 94.50 85 ILE A C 1
ATOM 712 O O . ILE A 1 85 ? -7.174 0.693 9.203 1.00 94.50 85 ILE A O 1
ATOM 716 N N . ASN A 1 86 ? -6.341 -0.318 11.019 1.00 93.38 86 ASN A N 1
ATOM 717 C CA . ASN A 1 86 ? -7.642 -0.469 11.680 1.00 93.38 86 ASN A CA 1
ATOM 718 C C . ASN A 1 86 ? -8.322 0.897 11.901 1.00 93.38 86 ASN A C 1
ATOM 720 O O . ASN A 1 86 ? -9.496 1.073 11.578 1.00 93.38 86 ASN A O 1
ATOM 724 N N . ASN A 1 87 ? -7.575 1.893 12.384 1.00 93.00 87 ASN A N 1
ATOM 725 C CA . ASN A 1 87 ? -8.082 3.256 12.577 1.00 93.00 87 ASN A CA 1
ATOM 726 C C . ASN A 1 87 ? -8.423 3.954 11.255 1.00 93.00 87 ASN A C 1
ATOM 728 O O . ASN A 1 87 ? -9.383 4.715 11.156 1.00 93.00 87 ASN A O 1
ATOM 732 N N . PHE A 1 88 ? -7.635 3.707 10.214 1.00 92.38 88 PHE A N 1
ATOM 733 C CA . PHE A 1 88 ? -7.906 4.250 8.894 1.00 92.38 88 PHE A CA 1
ATOM 734 C C . PHE A 1 88 ? -9.171 3.632 8.283 1.00 92.38 88 PHE A C 1
ATOM 736 O O . PHE A 1 88 ? -10.033 4.364 7.794 1.00 92.38 88 PHE A O 1
ATOM 743 N N . THR A 1 89 ? -9.314 2.307 8.351 1.00 91.06 89 THR A N 1
ATOM 744 C CA . THR A 1 89 ? -10.454 1.558 7.798 1.00 91.06 89 THR A CA 1
ATOM 745 C C . THR A 1 89 ? -11.762 1.821 8.540 1.00 91.06 89 THR A C 1
ATOM 747 O O . THR A 1 89 ? -12.806 1.896 7.896 1.00 91.06 89 THR A O 1
ATOM 750 N N . SER A 1 90 ? -11.725 2.061 9.854 1.00 88.19 90 SER A N 1
ATOM 751 C CA . SER A 1 90 ? -12.912 2.451 10.629 1.00 88.19 90 SER A CA 1
ATOM 752 C C . SER A 1 90 ? -13.480 3.817 10.222 1.00 88.19 90 SER A C 1
ATOM 754 O O . SER A 1 90 ? -14.655 4.091 10.456 1.00 88.19 90 SER A O 1
ATOM 756 N N . SER A 1 91 ? -12.678 4.658 9.556 1.00 83.44 91 SER A N 1
ATOM 757 C CA . SER A 1 91 ? -13.131 5.942 9.010 1.00 83.44 91 SER A CA 1
ATOM 758 C C . SER A 1 91 ? -13.921 5.826 7.700 1.00 83.44 91 SER A C 1
ATOM 760 O O . SER A 1 91 ? -14.440 6.834 7.215 1.00 83.44 91 SER A O 1
ATOM 762 N N . PHE A 1 92 ? -14.016 4.627 7.115 1.00 80.88 92 PHE A N 1
ATOM 763 C CA . PHE A 1 92 ? -14.865 4.377 5.956 1.00 80.88 92 PHE A CA 1
ATOM 764 C C . PHE A 1 92 ? -16.248 3.954 6.447 1.00 80.88 92 PHE A C 1
ATOM 766 O O . PHE A 1 92 ? -16.345 3.017 7.244 1.00 80.88 92 PHE A O 1
ATOM 773 N N . PRO A 1 93 ? -17.329 4.609 5.984 1.00 67.00 93 PRO A N 1
ATOM 774 C CA . PRO A 1 93 ? -18.663 4.135 6.290 1.00 67.00 93 PRO A CA 1
ATOM 775 C C . PRO A 1 93 ? -18.764 2.686 5.823 1.00 67.00 93 PRO A C 1
ATOM 777 O O . PRO A 1 93 ? -18.428 2.378 4.678 1.00 67.00 93 PRO A O 1
ATOM 780 N N . LEU A 1 94 ? -19.218 1.795 6.706 1.00 57.09 94 LEU A N 1
ATOM 781 C CA . LEU A 1 94 ? -19.654 0.470 6.294 1.00 57.09 94 LEU A CA 1
ATOM 782 C C . LEU A 1 94 ? -20.698 0.692 5.199 1.00 57.09 94 LEU A C 1
ATOM 784 O O . LEU A 1 94 ? -21.812 1.126 5.499 1.00 57.09 94 LEU A O 1
ATOM 788 N N . MET A 1 95 ? -20.354 0.422 3.936 1.00 50.25 95 MET A N 1
ATOM 789 C CA . MET A 1 95 ? -21.380 0.195 2.930 1.00 50.25 95 MET A CA 1
ATOM 790 C C . MET A 1 95 ? -22.165 -1.002 3.448 1.00 50.25 95 MET A C 1
ATOM 792 O O . MET A 1 95 ? -21.688 -2.139 3.412 1.00 50.25 95 MET A O 1
ATOM 796 N N . LYS A 1 96 ? -23.325 -0.727 4.054 1.00 42.94 96 LYS A N 1
ATOM 797 C CA . LYS A 1 96 ? -24.262 -1.762 4.459 1.00 42.94 96 LYS A CA 1
ATOM 798 C C . LYS A 1 96 ? -24.486 -2.619 3.219 1.00 42.94 96 LYS A C 1
ATOM 800 O O . LYS A 1 96 ? -24.941 -2.124 2.191 1.00 42.94 96 LYS A O 1
ATOM 805 N N . LYS A 1 97 ? -24.130 -3.900 3.310 1.00 46.50 97 LYS A N 1
ATOM 806 C CA . LYS A 1 97 ? -24.660 -4.916 2.403 1.00 46.50 97 LYS A CA 1
ATOM 807 C C . LYS A 1 97 ? -26.183 -4.765 2.463 1.00 46.50 97 LYS A C 1
ATOM 809 O O . LYS A 1 97 ? -26.760 -5.000 3.519 1.00 46.50 97 LYS A O 1
ATOM 814 N N . GLY A 1 98 ? -26.792 -4.320 1.369 1.00 47.22 98 GLY A N 1
ATOM 815 C CA . GLY A 1 98 ? -28.239 -4.168 1.260 1.00 47.22 98 GLY A CA 1
ATOM 816 C C . GLY A 1 98 ? -28.682 -2.729 1.038 1.00 47.22 98 GLY A C 1
ATOM 817 O O . GLY A 1 98 ? -29.081 -2.053 1.978 1.00 47.22 98 GLY A O 1
ATOM 818 N N . ILE A 1 99 ? -28.680 -2.317 -0.227 1.00 44.34 99 ILE A N 1
ATOM 819 C CA . ILE A 1 99 ? -29.892 -1.761 -0.827 1.00 44.34 99 ILE A CA 1
ATOM 820 C C . ILE A 1 99 ? -30.053 -2.496 -2.159 1.00 44.34 99 ILE A C 1
ATOM 822 O O . ILE A 1 99 ? -29.555 -2.071 -3.195 1.00 44.34 99 ILE A O 1
ATOM 826 N N . ALA A 1 100 ? -30.700 -3.657 -2.084 1.00 44.50 100 ALA A N 1
ATOM 827 C CA . ALA A 1 100 ? -31.412 -4.254 -3.207 1.00 44.50 100 ALA A CA 1
ATOM 828 C C . ALA A 1 100 ? -32.813 -3.621 -3.324 1.00 44.50 100 ALA A C 1
ATOM 830 O O . ALA A 1 100 ? -33.768 -4.310 -3.638 1.00 44.50 100 ALA A O 1
ATOM 831 N N . ASP A 1 101 ? -32.920 -2.319 -3.048 1.00 45.00 101 ASP A N 1
ATOM 832 C CA . ASP A 1 101 ? -34.146 -1.535 -3.165 1.00 45.00 101 ASP A CA 1
ATOM 833 C C . ASP A 1 101 ? -33.818 -0.222 -3.878 1.00 45.00 101 ASP A C 1
ATOM 835 O O . ASP A 1 101 ? -33.717 0.834 -3.261 1.00 45.00 101 ASP A O 1
ATOM 839 N N . PHE A 1 102 ? -33.604 -0.287 -5.188 1.00 37.31 102 PHE A N 1
ATOM 840 C CA . PHE A 1 102 ? -33.869 0.853 -6.060 1.00 37.31 102 PHE A CA 1
ATOM 841 C C . PHE A 1 102 ? -34.450 0.327 -7.376 1.00 37.31 102 PHE A C 1
ATOM 843 O O . PHE A 1 102 ? -33.705 0.034 -8.303 1.00 37.31 102 PHE A O 1
ATOM 850 N N . ILE A 1 103 ? -35.788 0.237 -7.348 1.00 41.56 103 ILE A N 1
ATOM 851 C CA . ILE A 1 103 ? -36.778 0.337 -8.440 1.00 41.56 103 ILE A CA 1
ATOM 852 C C . ILE A 1 103 ? -36.668 -0.691 -9.572 1.00 41.56 103 ILE A C 1
ATOM 854 O O . ILE A 1 103 ? -35.744 -0.590 -10.405 1.00 41.56 103 ILE A O 1
#

Sequence (103 aa):
MAIMKQIDESLTRLVQKKKPLKKKWRSCLNGGRPTPTLLLFHYNHLILEFDLKDKIILYQWWEKAADKRGLDSAIEWLEENNEVINNFTSSFPLMKKGIADFI

Radius of gyration: 14.41 Å; chains: 1; bounding box: 51×24×28 Å

Foldseek 3Di:
DDQDPLLCVQVVCALVVHDFDPDQWHWDFDPVDLAGWIFIGRNNDTAFIARLVVGDTPDGDDDDPVSVSSSVSNNVCSVVCNVSSVVSRVPDPNPPPDDPDDD